Protein AF-A0A1G1FRN4-F1 (afdb_monomer_lite)

Radius of gyration: 19.87 Å; chains: 1; bounding box: 38×50×36 Å

Secondary structure (DSSP, 8-state):
--GGGGGTTS---------SSPPPTTSBPTTSSSSBGGGTTHHHHHHHHHHHHHTTSS----

Foldseek 3Di:
DDPPPVPPPDPPPDPQQDDPDADDQQDQHRNPPRDGCVVPCVVVVVVVVVVVVVVVPDDDPD

Sequence (62 aa):
MGLFERIGTMLRSGKENIPAEKPGRNEPCWCGSGRKYKKCHLPEDDRIQTKAKACSLNCGPS

pLDDT: mean 70.38, std 13.28, range [52.34, 90.69]

Structure (mmCIF, N/CA/C/O backbone):
data_AF-A0A1G1FRN4-F1
#
_entry.id   AF-A0A1G1FRN4-F1
#
loop_
_atom_site.group_PDB
_atom_site.id
_atom_site.type_symbol
_atom_site.label_atom_id
_atom_site.label_alt_id
_atom_site.label_comp_id
_atom_site.label_asym_id
_atom_site.label_entity_id
_atom_site.label_seq_id
_atom_site.pdbx_PDB_ins_code
_atom_site.Cartn_x
_atom_site.Cartn_y
_atom_site.Cartn_z
_atom_site.occupancy
_atom_site.B_iso_or_equiv
_atom_site.auth_seq_id
_atom_site.auth_comp_id
_atom_site.auth_asym_id
_atom_site.auth_atom_id
_atom_site.pdbx_PDB_model_num
ATOM 1 N N . MET A 1 1 ? 25.707 -41.922 9.503 1.00 58.16 1 MET A N 1
ATOM 2 C CA . MET A 1 1 ? 25.423 -40.680 10.252 1.00 58.16 1 MET A CA 1
ATOM 3 C C . MET A 1 1 ? 26.415 -39.622 9.783 1.00 58.16 1 MET A C 1
ATOM 5 O O . MET A 1 1 ? 27.546 -39.605 10.253 1.00 58.16 1 MET A O 1
ATOM 9 N N . GLY A 1 2 ? 26.071 -38.886 8.723 1.00 52.97 2 GLY A N 1
ATOM 10 C CA . GLY A 1 2 ? 27.031 -38.129 7.916 1.00 52.97 2 GLY A CA 1
ATOM 11 C C . GLY A 1 2 ? 27.250 -36.701 8.413 1.00 52.97 2 GLY A C 1
ATOM 12 O O . GLY A 1 2 ? 26.307 -35.964 8.673 1.00 52.97 2 GLY A O 1
ATOM 13 N N . LEU A 1 3 ? 28.516 -36.286 8.472 1.00 66.44 3 LEU A N 1
ATOM 14 C CA . LEU A 1 3 ? 28.971 -34.934 8.829 1.00 66.44 3 LEU A CA 1
ATOM 15 C C . LEU A 1 3 ? 28.460 -33.829 7.869 1.00 66.44 3 LEU A C 1
ATOM 17 O O . LEU A 1 3 ? 28.536 -32.646 8.189 1.00 66.44 3 LEU A O 1
ATOM 21 N N . PHE A 1 4 ? 27.897 -34.206 6.719 1.00 54.38 4 PHE A N 1
ATOM 22 C CA . PHE A 1 4 ? 27.441 -33.300 5.659 1.00 54.38 4 PHE A CA 1
ATOM 23 C C . PHE A 1 4 ? 26.018 -32.733 5.837 1.00 54.38 4 PHE A C 1
ATOM 25 O O . PHE A 1 4 ? 25.645 -31.806 5.125 1.00 54.38 4 PHE A O 1
ATOM 32 N N . GLU A 1 5 ? 25.224 -33.213 6.799 1.00 58.53 5 GLU A N 1
ATOM 33 C CA . GLU A 1 5 ? 23.819 -32.782 6.968 1.00 58.53 5 GLU A CA 1
ATOM 34 C C . GLU A 1 5 ? 23.653 -31.487 7.791 1.00 58.53 5 GLU A C 1
ATOM 36 O O . GLU A 1 5 ? 22.546 -30.973 7.943 1.00 58.53 5 GLU A O 1
ATOM 41 N N . ARG A 1 6 ? 24.741 -30.909 8.320 1.00 57.12 6 ARG A N 1
ATOM 42 C CA . ARG A 1 6 ? 24.684 -29.714 9.192 1.00 57.12 6 ARG A CA 1
ATOM 43 C C . ARG A 1 6 ? 24.758 -28.371 8.449 1.00 57.12 6 ARG A C 1
ATOM 45 O O . ARG A 1 6 ? 24.717 -27.330 9.097 1.00 57.12 6 ARG A O 1
ATOM 52 N N . ILE A 1 7 ? 24.835 -28.373 7.116 1.00 62.53 7 ILE A N 1
ATOM 53 C CA . ILE A 1 7 ? 24.939 -27.152 6.285 1.00 62.53 7 ILE A CA 1
ATOM 54 C C . ILE A 1 7 ? 23.549 -26.677 5.790 1.00 62.53 7 ILE A C 1
ATOM 56 O O . ILE A 1 7 ? 23.387 -25.541 5.354 1.00 62.53 7 ILE A O 1
ATOM 60 N N . GLY A 1 8 ? 22.499 -27.498 5.922 1.00 55.97 8 GLY A N 1
ATOM 61 C CA . GLY A 1 8 ? 21.170 -27.229 5.348 1.00 55.97 8 GLY A CA 1
ATOM 62 C C . GLY A 1 8 ? 20.279 -26.210 6.079 1.00 55.97 8 GLY A C 1
ATOM 63 O O . GLY A 1 8 ? 19.183 -25.924 5.600 1.00 55.97 8 GLY A O 1
ATOM 64 N N . THR A 1 9 ? 20.695 -25.656 7.225 1.00 60.53 9 THR A N 1
ATOM 65 C CA . THR A 1 9 ? 19.795 -24.889 8.119 1.00 60.53 9 THR A CA 1
ATOM 66 C C . THR A 1 9 ? 20.060 -23.380 8.211 1.00 60.53 9 THR A C 1
ATOM 68 O O . THR A 1 9 ? 19.473 -22.740 9.077 1.00 60.53 9 THR A O 1
ATOM 71 N N . MET A 1 10 ? 20.884 -22.779 7.340 1.00 59.41 10 MET A N 1
ATOM 72 C CA . MET A 1 10 ? 21.203 -21.332 7.407 1.00 59.41 10 MET A CA 1
ATOM 73 C C . MET A 1 10 ? 20.585 -20.441 6.311 1.00 59.41 10 MET A C 1
ATOM 75 O O . MET A 1 10 ? 20.844 -19.245 6.295 1.00 59.41 10 MET A O 1
ATOM 79 N N . LEU A 1 11 ? 19.728 -20.965 5.428 1.00 63.69 11 LEU A N 1
ATOM 80 C CA . LEU A 1 11 ? 19.049 -20.166 4.383 1.00 63.69 11 LEU A CA 1
ATOM 81 C C . LEU A 1 11 ? 17.524 -20.108 4.551 1.00 63.69 11 LEU A C 1
ATOM 83 O O . LEU A 1 11 ? 16.792 -19.838 3.601 1.00 63.69 11 LEU A O 1
ATOM 87 N N . ARG A 1 12 ? 17.011 -20.323 5.769 1.00 57.97 12 ARG A N 1
ATOM 88 C CA . ARG A 1 12 ? 15.588 -20.106 6.086 1.00 57.97 12 ARG A CA 1
ATOM 89 C C . ARG A 1 12 ? 15.334 -18.616 6.374 1.00 57.97 12 ARG A C 1
ATOM 91 O O . ARG A 1 12 ? 14.847 -18.249 7.437 1.00 57.97 12 ARG A O 1
ATOM 98 N N . SER A 1 13 ? 15.736 -17.763 5.433 1.00 55.69 13 SER A N 1
ATOM 99 C CA . SER A 1 13 ? 15.521 -16.315 5.464 1.00 55.69 13 SER A CA 1
ATOM 100 C C . SER A 1 13 ? 14.055 -16.000 5.181 1.00 55.69 13 SER A C 1
ATOM 102 O O . SER A 1 13 ? 13.484 -16.494 4.209 1.00 55.69 13 SER A O 1
ATOM 104 N N . GLY A 1 14 ? 13.451 -15.200 6.061 1.00 59.84 14 GLY A N 1
ATOM 105 C CA . GLY A 1 14 ? 12.0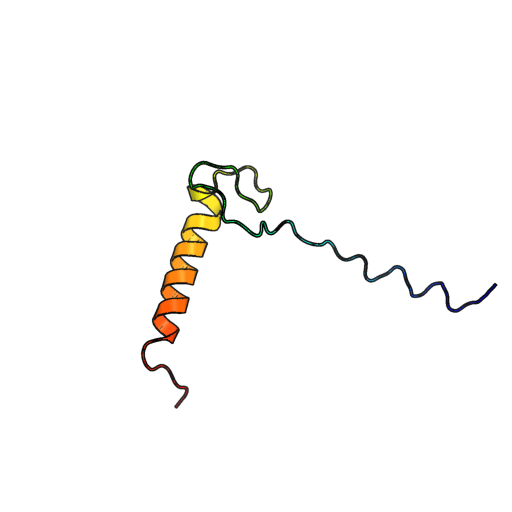39 -14.833 6.057 1.00 59.84 14 GLY A CA 1
ATOM 106 C C . GLY A 1 14 ? 11.541 -14.366 4.692 1.00 59.84 14 GLY A C 1
ATOM 107 O O . GLY A 1 14 ? 11.987 -13.356 4.156 1.00 59.84 14 GLY A O 1
ATOM 108 N N . LYS A 1 15 ? 10.581 -15.118 4.154 1.00 55.00 15 LYS A N 1
ATOM 109 C CA . LYS A 1 15 ? 9.762 -14.720 3.015 1.00 55.00 15 LYS A CA 1
ATOM 110 C C . LYS A 1 15 ? 8.852 -13.589 3.505 1.00 55.00 15 LYS A C 1
ATOM 112 O O . LYS A 1 15 ? 7.950 -13.820 4.308 1.00 55.00 15 LYS A O 1
ATOM 117 N N . GLU A 1 16 ? 9.164 -12.367 3.101 1.00 57.53 16 GLU A N 1
ATOM 118 C CA . GLU A 1 16 ? 8.399 -11.180 3.466 1.00 57.53 16 GLU A CA 1
ATOM 119 C C . GLU A 1 16 ? 6.987 -11.226 2.843 1.00 57.53 16 GLU A C 1
ATOM 121 O O . GLU A 1 16 ? 6.794 -11.705 1.723 1.00 57.53 16 GLU A O 1
ATOM 126 N N . ASN A 1 17 ? 5.991 -10.781 3.620 1.00 61.22 17 ASN A N 1
ATOM 127 C CA . ASN A 1 17 ? 4.561 -10.777 3.289 1.00 61.22 17 ASN A CA 1
ATOM 128 C C . ASN A 1 17 ? 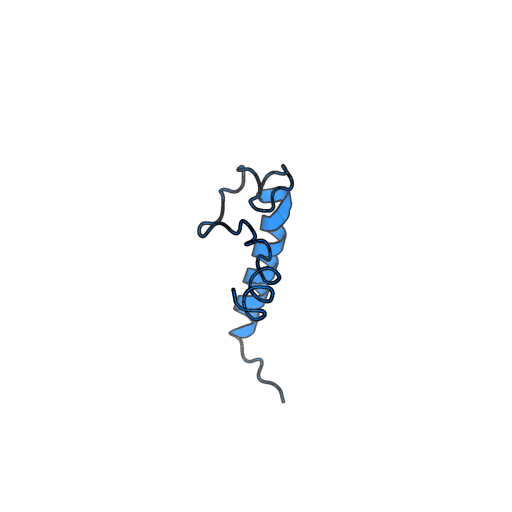4.235 -9.701 2.235 1.00 61.22 17 ASN A C 1
ATOM 130 O O . ASN A 1 17 ? 3.583 -8.702 2.535 1.00 61.22 17 ASN A O 1
ATOM 134 N N . ILE A 1 18 ? 4.686 -9.888 0.995 1.00 63.28 18 ILE A N 1
ATOM 135 C CA . ILE A 1 18 ? 4.261 -9.048 -0.132 1.00 63.28 18 ILE A CA 1
ATOM 136 C C . ILE A 1 18 ? 3.017 -9.699 -0.747 1.00 63.28 18 ILE A C 1
ATOM 138 O O . ILE A 1 18 ? 3.132 -10.777 -1.339 1.00 63.28 18 ILE A O 1
ATOM 142 N N . PRO A 1 19 ? 1.819 -9.108 -0.608 1.00 65.06 19 PRO A N 1
ATOM 143 C CA . PRO A 1 19 ? 0.630 -9.635 -1.251 1.00 65.06 19 PRO A CA 1
ATOM 144 C C . PRO A 1 19 ? 0.766 -9.464 -2.764 1.00 65.06 19 PRO A C 1
ATOM 146 O O . PRO A 1 19 ? 1.230 -8.434 -3.254 1.00 65.06 19 PRO A O 1
ATOM 149 N N . ALA A 1 20 ? 0.334 -10.481 -3.510 1.00 68.06 20 ALA A N 1
ATOM 150 C CA . ALA A 1 20 ? 0.279 -10.440 -4.973 1.00 68.06 20 ALA A CA 1
ATOM 151 C C . ALA A 1 20 ? -0.686 -9.355 -5.495 1.00 68.06 20 ALA A C 1
ATOM 153 O O . ALA A 1 20 ? -0.599 -8.927 -6.645 1.00 68.06 20 ALA A O 1
ATOM 154 N N . GLU A 1 21 ? -1.586 -8.890 -4.631 1.00 75.19 21 GLU A N 1
ATOM 155 C CA . GLU A 1 21 ? -2.652 -7.943 -4.910 1.00 75.19 21 GLU A CA 1
ATOM 156 C C . GLU A 1 21 ? -2.547 -6.733 -3.973 1.00 75.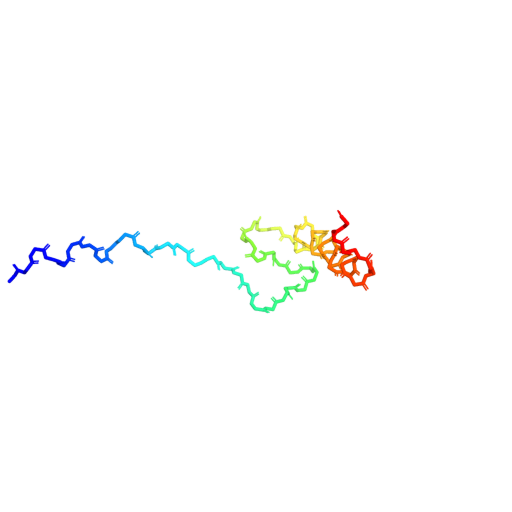19 21 GLU A C 1
ATOM 158 O O . GLU A 1 21 ? -2.384 -6.853 -2.757 1.00 75.19 21 GLU A O 1
ATOM 163 N N . LYS A 1 22 ? -2.584 -5.532 -4.561 1.00 77.56 22 LYS A N 1
ATOM 164 C CA . LYS A 1 22 ? -2.454 -4.271 -3.823 1.00 77.56 22 LYS A CA 1
ATOM 165 C C . LYS A 1 22 ? -3.708 -4.071 -2.969 1.00 77.56 22 LYS A C 1
ATOM 167 O O . LYS A 1 22 ? -4.792 -3.995 -3.551 1.00 77.56 22 LYS A O 1
ATOM 172 N N . PRO A 1 23 ? -3.587 -3.932 -1.637 1.00 84.38 23 PRO A N 1
ATOM 173 C CA . PRO A 1 23 ? -4.746 -3.701 -0.788 1.00 84.38 23 PRO A CA 1
ATOM 174 C C . PRO A 1 23 ? -5.446 -2.392 -1.166 1.00 84.38 23 PRO A C 1
ATOM 176 O O . PRO A 1 23 ? -4.836 -1.441 -1.670 1.00 84.38 23 PRO A O 1
ATOM 179 N N . GLY A 1 24 ? -6.746 -2.317 -0.903 1.00 86.31 24 GLY A N 1
ATOM 180 C CA . GLY A 1 24 ? -7.537 -1.113 -1.107 1.00 86.31 24 GLY A CA 1
ATOM 181 C C . GLY A 1 24 ? -7.010 0.065 -0.279 1.00 86.31 24 GLY A C 1
ATOM 182 O O . GLY A 1 24 ? -6.425 -0.093 0.791 1.00 86.31 24 GLY A O 1
ATOM 183 N N . ARG A 1 25 ? -7.248 1.306 -0.729 1.00 85.44 25 ARG A N 1
ATOM 184 C CA . ARG A 1 25 ? -6.727 2.528 -0.066 1.00 85.44 25 ARG A CA 1
ATOM 185 C C . ARG A 1 25 ? -6.982 2.590 1.450 1.00 85.44 25 ARG A C 1
ATOM 187 O O . ARG A 1 25 ? -6.164 3.142 2.188 1.00 85.44 25 ARG A O 1
ATOM 194 N N . ASN A 1 26 ? -8.126 2.095 1.916 1.00 88.81 26 ASN A N 1
ATOM 195 C CA . ASN A 1 26 ? -8.510 2.148 3.328 1.00 88.81 26 ASN A CA 1
ATOM 196 C C . ASN A 1 26 ? -8.121 0.899 4.136 1.00 88.81 26 ASN A C 1
ATOM 198 O O . ASN A 1 26 ? -8.269 0.935 5.358 1.00 88.81 26 ASN A O 1
ATOM 202 N N . GLU A 1 27 ? -7.625 -0.151 3.487 1.00 89.81 27 GLU A N 1
ATOM 203 C CA . GLU A 1 27 ? -7.262 -1.420 4.118 1.00 89.81 27 GLU A CA 1
ATOM 204 C C . GLU A 1 27 ? -5.941 -1.318 4.898 1.00 89.81 27 GLU A C 1
ATOM 206 O O . GLU A 1 27 ? -5.167 -0.371 4.687 1.00 89.81 27 GLU A O 1
ATOM 211 N N . PRO A 1 28 ? -5.682 -2.233 5.851 1.00 89.06 28 PRO A N 1
ATOM 212 C CA . PRO A 1 28 ? -4.393 -2.305 6.526 1.00 89.06 28 PRO A CA 1
ATOM 213 C C . PRO A 1 28 ? -3.261 -2.509 5.516 1.00 89.06 28 PRO A C 1
ATOM 215 O O . PRO A 1 28 ? -3.386 -3.235 4.533 1.00 89.06 28 PRO A O 1
ATOM 218 N N . CYS A 1 29 ? -2.143 -1.831 5.751 1.00 88.69 29 CYS A N 1
ATOM 219 C CA . CYS A 1 29 ? -0.986 -1.930 4.885 1.00 88.69 29 CYS A CA 1
ATOM 220 C C . CYS A 1 29 ? -0.309 -3.292 5.046 1.00 88.69 29 CYS A C 1
ATOM 222 O O . CYS A 1 29 ? -0.090 -3.767 6.160 1.00 88.69 29 CYS A O 1
ATOM 224 N N . TRP A 1 30 ? 0.078 -3.866 3.914 1.00 84.81 30 TRP A N 1
ATOM 225 C CA . TRP A 1 30 ? 0.658 -5.199 3.811 1.00 84.81 30 TRP A CA 1
ATOM 226 C C . TRP A 1 30 ? 2.033 -5.357 4.468 1.00 84.81 30 TRP A C 1
ATOM 228 O O . TRP A 1 30 ? 2.394 -6.445 4.895 1.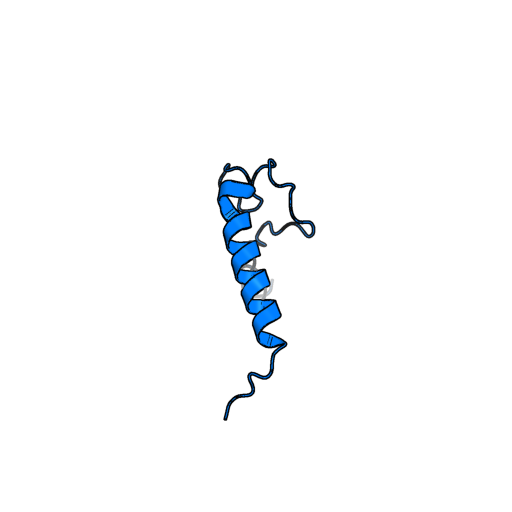00 84.81 30 TRP A O 1
ATOM 238 N N . CYS A 1 31 ? 2.759 -4.257 4.651 1.00 83.00 31 CYS A N 1
ATOM 239 C CA . CYS A 1 31 ? 4.054 -4.206 5.332 1.00 83.00 31 CYS A CA 1
ATOM 240 C C . CYS A 1 31 ? 3.997 -4.493 6.848 1.00 83.00 31 CYS A C 1
ATOM 242 O O . CYS A 1 31 ? 4.986 -4.308 7.552 1.00 83.00 31 CYS A O 1
ATOM 244 N N . GLY A 1 32 ? 2.827 -4.839 7.396 1.00 80.50 32 GLY A N 1
ATOM 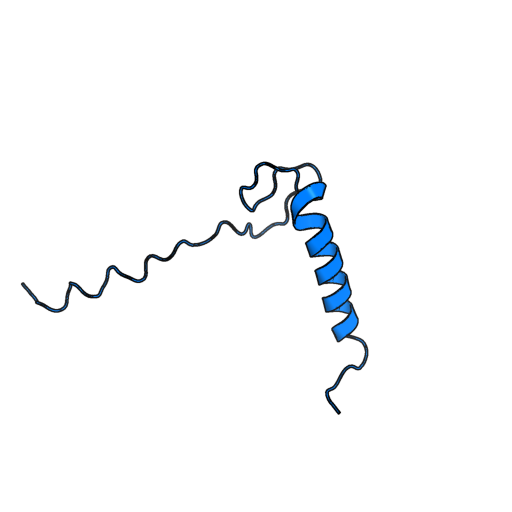245 C CA . GLY A 1 32 ? 2.669 -5.163 8.816 1.00 80.50 32 GLY A CA 1
ATOM 246 C C . GLY A 1 32 ? 2.742 -3.962 9.765 1.00 80.50 32 GLY A C 1
ATOM 247 O O . GLY A 1 32 ? 2.700 -4.140 10.976 1.00 80.50 32 GLY A O 1
ATOM 248 N N . SER A 1 33 ? 2.792 -2.721 9.264 1.00 82.69 33 SER A N 1
ATOM 249 C CA . SER A 1 33 ? 2.912 -1.521 10.115 1.00 82.69 33 SER A CA 1
ATOM 250 C C . SER A 1 33 ? 1.624 -1.120 10.853 1.00 82.69 33 SER A C 1
ATOM 252 O O . SER A 1 33 ? 1.605 -0.086 11.518 1.00 82.69 33 SER A O 1
ATOM 254 N N . GLY A 1 34 ? 0.515 -1.850 10.679 1.00 84.44 34 GLY A N 1
ATOM 255 C CA . GLY A 1 34 ? -0.784 -1.541 11.302 1.00 84.44 34 GLY A CA 1
ATOM 256 C C . GLY A 1 34 ? -1.437 -0.228 10.832 1.00 84.44 34 GLY A C 1
ATOM 257 O O . GLY A 1 34 ? -2.473 0.187 11.347 1.00 84.44 34 GLY A O 1
ATOM 258 N N . ARG A 1 35 ? -0.844 0.451 9.845 1.00 88.62 35 ARG A N 1
ATOM 259 C CA . ARG A 1 35 ? -1.337 1.708 9.265 1.00 88.62 35 ARG A CA 1
ATOM 260 C C . ARG A 1 35 ? -2.214 1.434 8.046 1.00 88.62 35 ARG A C 1
ATOM 262 O O . ARG A 1 35 ? -2.011 0.447 7.352 1.00 88.62 35 ARG A O 1
ATOM 269 N N . LYS A 1 36 ? -3.150 2.340 7.736 1.00 90.69 36 LYS A N 1
ATOM 270 C CA . LYS A 1 36 ? -3.943 2.277 6.490 1.00 90.69 36 LYS A CA 1
ATOM 271 C C . LYS A 1 36 ? -3.025 2.411 5.272 1.00 90.69 36 LYS A C 1
ATOM 273 O O . LYS A 1 36 ? -2.174 3.304 5.270 1.00 90.69 36 LYS A O 1
ATOM 278 N N . TYR A 1 37 ? -3.250 1.613 4.230 1.00 90.06 37 TYR A N 1
ATOM 279 C CA . TYR A 1 37 ? -2.440 1.581 3.008 1.00 90.06 37 TYR A CA 1
ATOM 280 C C . TYR A 1 37 ? -2.231 2.977 2.407 1.00 90.06 37 TYR A C 1
ATOM 282 O O . TYR A 1 37 ? -1.095 3.364 2.130 1.00 90.06 37 TYR A O 1
ATOM 290 N N . LYS A 1 38 ? -3.286 3.808 2.360 1.00 87.81 38 LYS A N 1
ATOM 291 C CA . LYS A 1 38 ? -3.199 5.195 1.868 1.00 87.81 38 LYS A CA 1
ATOM 292 C C . LYS A 1 38 ? -2.209 6.114 2.584 1.00 87.81 38 LYS A C 1
ATOM 294 O O . LYS A 1 38 ? -1.805 7.115 2.011 1.00 87.81 38 LYS A O 1
ATOM 299 N N . LYS A 1 39 ? -1.877 5.827 3.845 1.00 89.25 39 LYS A N 1
ATOM 300 C CA . LYS A 1 39 ? -0.939 6.619 4.662 1.00 89.25 39 LYS A CA 1
ATOM 301 C C . LYS A 1 39 ? 0.431 5.948 4.797 1.00 89.25 39 LYS A C 1
ATOM 303 O O . LYS A 1 39 ? 1.278 6.466 5.516 1.00 89.25 39 LYS A O 1
ATOM 308 N N . CYS A 1 40 ? 0.607 4.778 4.192 1.00 90.50 40 CYS A N 1
ATOM 309 C CA . CYS A 1 40 ? 1.814 3.979 4.311 1.00 90.50 40 CYS A CA 1
ATOM 310 C C . CYS A 1 40 ? 2.477 3.857 2.938 1.00 90.50 40 CYS A C 1
ATOM 312 O O . CYS A 1 40 ? 3.192 4.773 2.551 1.00 90.50 40 CYS A O 1
ATOM 314 N N . HIS A 1 41 ? 2.188 2.796 2.182 1.00 86.94 41 HIS A N 1
ATOM 315 C CA . HIS A 1 41 ? 2.864 2.510 0.913 1.00 86.94 41 HIS A CA 1
ATOM 316 C C . HIS A 1 41 ? 2.201 3.146 -0.315 1.00 86.94 41 HIS A C 1
ATOM 318 O O . HIS A 1 41 ? 2.893 3.419 -1.282 1.00 86.94 41 HIS A O 1
ATOM 324 N N . LEU A 1 42 ? 0.916 3.519 -0.262 1.00 86.38 42 LEU A N 1
ATOM 325 C CA . LEU A 1 42 ? 0.247 4.199 -1.380 1.00 86.38 42 LEU A CA 1
ATOM 326 C C . LEU A 1 42 ? 0.992 5.438 -1.942 1.00 86.38 42 LEU A C 1
ATOM 328 O O . LEU A 1 42 ? 1.073 5.547 -3.163 1.00 86.38 42 LEU A O 1
ATOM 332 N N . PRO A 1 43 ? 1.515 6.384 -1.128 1.00 85.25 43 PRO A N 1
ATOM 333 C CA . PRO A 1 43 ? 2.281 7.515 -1.662 1.00 85.25 43 PRO A CA 1
ATOM 334 C C . PRO A 1 43 ? 3.614 7.101 -2.300 1.00 85.25 43 PRO A C 1
ATOM 336 O O . PRO A 1 43 ? 4.101 7.803 -3.181 1.00 85.25 43 PRO A O 1
ATOM 339 N N . GLU A 1 44 ? 4.212 5.991 -1.865 1.00 81.75 44 GLU A N 1
ATOM 340 C CA . GLU A 1 44 ? 5.437 5.453 -2.464 1.00 81.75 44 GLU A CA 1
ATOM 341 C C . GLU A 1 44 ? 5.121 4.736 -3.783 1.00 81.75 44 GLU A C 1
ATOM 343 O O . GLU A 1 44 ? 5.772 4.996 -4.788 1.00 81.75 44 GLU A O 1
ATOM 348 N N . ASP A 1 45 ? 4.058 3.928 -3.833 1.00 76.81 45 ASP A N 1
ATOM 349 C CA . ASP A 1 45 ? 3.553 3.304 -5.063 1.00 76.81 45 ASP A CA 1
ATOM 350 C C . ASP A 1 45 ? 3.257 4.343 -6.159 1.00 76.81 45 ASP A C 1
ATOM 352 O O . ASP A 1 45 ? 3.589 4.127 -7.324 1.00 76.81 45 ASP A O 1
ATOM 356 N N . ASP A 1 46 ? 2.675 5.490 -5.795 1.00 75.38 46 ASP A N 1
ATOM 357 C CA . ASP A 1 46 ? 2.392 6.602 -6.714 1.00 75.38 46 ASP A CA 1
ATOM 358 C C . ASP A 1 46 ? 3.681 7.234 -7.283 1.00 75.38 46 ASP A C 1
ATOM 360 O O . ASP A 1 46 ? 3.810 7.475 -8.491 1.00 75.38 46 ASP A O 1
ATOM 364 N N . ARG A 1 47 ? 4.701 7.401 -6.431 1.00 72.06 47 ARG A N 1
ATOM 365 C CA . ARG A 1 47 ? 6.034 7.883 -6.831 1.00 72.06 47 ARG A CA 1
ATOM 366 C C . ARG A 1 47 ? 6.768 6.881 -7.715 1.00 72.06 47 ARG A C 1
ATOM 368 O O . ARG A 1 47 ? 7.369 7.273 -8.718 1.00 72.06 47 ARG A O 1
ATOM 375 N N . ILE A 1 48 ? 6.701 5.594 -7.381 1.00 69.25 48 ILE A N 1
ATOM 376 C CA . ILE A 1 48 ? 7.296 4.513 -8.171 1.00 69.25 48 ILE A CA 1
ATOM 377 C C . ILE A 1 48 ? 6.596 4.402 -9.528 1.00 69.25 48 ILE A C 1
ATOM 379 O O . ILE A 1 48 ? 7.271 4.280 -10.548 1.00 69.25 48 ILE A O 1
ATOM 383 N N . GLN A 1 49 ? 5.268 4.526 -9.580 1.00 64.56 49 GLN A N 1
ATOM 384 C CA . GLN A 1 49 ? 4.513 4.511 -10.834 1.00 64.56 49 GLN A CA 1
ATOM 385 C C . GLN A 1 49 ? 4.859 5.710 -11.732 1.00 64.56 49 GLN A C 1
ATOM 387 O O . GLN A 1 49 ? 4.989 5.552 -12.949 1.00 64.56 49 GLN A O 1
ATOM 392 N N . THR A 1 50 ? 5.092 6.884 -11.142 1.00 60.69 50 THR A N 1
ATOM 393 C CA . THR A 1 50 ? 5.571 8.069 -11.869 1.00 60.69 50 THR A CA 1
ATOM 394 C C . THR A 1 50 ? 6.983 7.855 -12.435 1.00 60.69 50 THR A C 1
ATOM 396 O O . THR A 1 50 ? 7.227 8.147 -13.606 1.00 60.69 50 THR A O 1
ATOM 399 N N . LYS A 1 51 ? 7.902 7.260 -11.660 1.00 57.38 51 LYS A N 1
ATOM 400 C CA . LYS A 1 51 ? 9.257 6.900 -12.127 1.00 57.38 51 LYS A CA 1
ATOM 401 C C . LYS A 1 51 ? 9.258 5.826 -13.219 1.00 57.38 51 LYS A C 1
ATOM 403 O O . LYS A 1 51 ? 10.003 5.950 -14.186 1.00 57.38 51 LYS A O 1
ATOM 408 N N . ALA A 1 52 ? 8.418 4.800 -13.098 1.00 58.38 52 ALA A N 1
ATOM 409 C CA . ALA A 1 52 ? 8.300 3.743 -14.101 1.00 58.38 52 ALA A CA 1
ATOM 410 C C . ALA A 1 52 ? 7.804 4.288 -15.453 1.00 58.38 52 ALA A C 1
ATOM 412 O O . ALA A 1 52 ? 8.295 3.870 -16.499 1.00 58.38 52 ALA A O 1
ATOM 413 N N . LYS A 1 53 ? 6.897 5.277 -15.444 1.00 55.97 53 LYS A N 1
ATOM 414 C CA . LYS A 1 53 ? 6.458 5.973 -16.666 1.00 55.97 53 LYS A CA 1
ATOM 415 C C . LYS A 1 53 ? 7.509 6.927 -17.241 1.00 55.97 53 LYS A C 1
ATOM 417 O O . LYS A 1 53 ? 7.564 7.085 -18.457 1.00 55.97 53 LYS A O 1
ATOM 422 N N . ALA A 1 54 ? 8.364 7.524 -16.408 1.00 56.38 54 ALA A N 1
ATOM 423 C CA . ALA A 1 54 ? 9.463 8.372 -16.878 1.00 56.38 54 ALA A CA 1
ATOM 424 C C . ALA A 1 54 ? 10.523 7.582 -17.673 1.00 56.38 54 ALA A C 1
ATOM 426 O O . ALA A 1 54 ? 11.123 8.119 -18.597 1.00 56.38 54 ALA A O 1
ATOM 427 N N . CYS A 1 55 ? 10.686 6.284 -17.397 1.00 53.91 55 CYS A N 1
ATOM 428 C CA . CYS A 1 55 ? 11.593 5.404 -18.145 1.00 53.91 55 CYS A CA 1
ATOM 429 C C . CYS A 1 55 ? 11.050 4.979 -19.533 1.00 53.91 55 CYS A C 1
ATOM 431 O O . CYS A 1 55 ? 11.692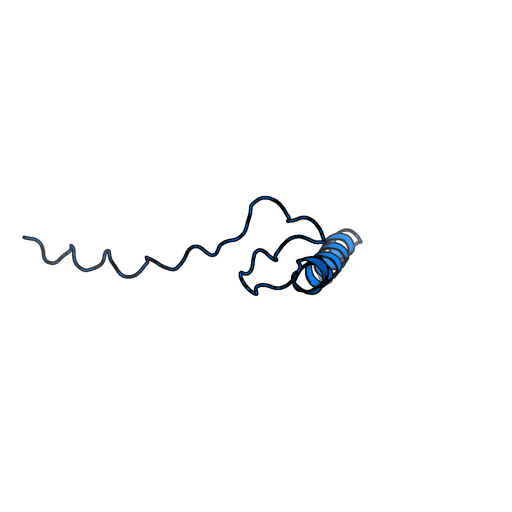 4.220 -20.249 1.00 53.91 55 CYS A O 1
ATOM 433 N N . SER A 1 56 ? 9.868 5.456 -19.944 1.00 57.31 56 SER A N 1
ATOM 434 C CA . SER A 1 56 ? 9.315 5.234 -21.296 1.00 57.31 56 SER A CA 1
ATOM 435 C C . SER A 1 56 ? 9.445 6.456 -22.217 1.00 57.31 56 SER A C 1
ATOM 437 O O . SER A 1 56 ? 9.006 6.408 -23.363 1.00 57.31 56 SER A O 1
ATOM 439 N N . LEU A 1 57 ? 10.051 7.550 -21.742 1.00 61.38 57 LEU A N 1
ATOM 440 C CA . LEU A 1 57 ? 10.353 8.738 -22.542 1.00 61.38 57 LEU A CA 1
ATOM 441 C C . LEU A 1 57 ? 11.878 8.895 -22.643 1.00 61.38 57 LEU A C 1
ATOM 443 O O . LEU A 1 57 ? 12.495 9.571 -21.831 1.00 61.38 57 LEU A O 1
ATOM 447 N N . ASN A 1 58 ? 12.479 8.227 -23.634 1.00 63.53 58 ASN A N 1
ATOM 448 C CA . ASN A 1 58 ? 13.807 8.514 -24.207 1.00 63.53 58 ASN A CA 1
ATOM 449 C C . ASN A 1 58 ? 14.948 8.863 -23.228 1.00 63.53 58 ASN A C 1
ATOM 451 O O . ASN A 1 58 ? 15.650 9.851 -23.428 1.00 63.53 58 ASN A O 1
ATOM 455 N N . CYS A 1 59 ? 15.183 8.049 -22.201 1.00 58.50 59 CYS A N 1
ATOM 456 C CA . CYS A 1 59 ? 16.373 8.186 -21.357 1.00 58.50 59 CYS A CA 1
ATOM 457 C C . CYS A 1 59 ? 17.311 6.995 -21.607 1.00 58.50 59 CYS A C 1
ATOM 459 O O . CYS A 1 59 ? 17.327 6.038 -20.837 1.00 58.50 59 CYS A O 1
ATOM 461 N N . GLY A 1 60 ? 18.048 7.024 -22.720 1.00 54.22 60 GLY A N 1
ATOM 462 C CA . GLY A 1 60 ? 19.249 6.197 -22.886 1.00 54.22 60 GLY A CA 1
ATOM 463 C C . GLY A 1 60 ? 20.442 6.860 -22.181 1.00 54.22 60 GLY A C 1
ATOM 464 O O . GLY A 1 60 ? 20.441 8.086 -22.053 1.00 54.22 60 GLY A O 1
ATOM 465 N N . PRO A 1 61 ? 21.442 6.102 -21.698 1.00 63.91 61 PRO A N 1
ATOM 466 C CA . PRO A 1 61 ? 22.673 6.696 -21.196 1.00 63.91 61 PRO A CA 1
ATOM 467 C C . PRO A 1 61 ? 23.506 7.153 -22.402 1.00 63.91 61 PRO A C 1
ATOM 469 O O . PRO A 1 61 ? 23.931 6.315 -23.198 1.00 63.91 61 PRO A O 1
ATOM 472 N N . SER A 1 62 ? 23.683 8.465 -22.566 1.00 52.34 62 SER A N 1
ATOM 473 C CA . SER A 1 62 ? 24.751 9.016 -23.413 1.00 52.34 62 SER A CA 1
ATOM 474 C C . SER A 1 62 ? 26.106 8.831 -22.743 1.00 52.34 62 SER A C 1
ATOM 476 O O . SER A 1 62 ? 26.162 9.011 -21.503 1.00 52.34 62 SER A O 1
#